Protein AF-A0A1F5ZGF2-F1 (afdb_monomer_lite)

Organism: NCBI:txid1798370

Sequence (125 aa):
MKTFDVSKNVMEKVVDFERKRTIGWQRRFIAIIVIAILSMVVLGVVIINILLDRQSFALLTLFGQDPEIIAAYWQDTLWVFWEEMPHRIVWLSAAVCMGIIGIFILTRRKRKILRKKLHKLEKYP

Structure (mmCIF, N/CA/C/O backbone):
data_AF-A0A1F5ZGF2-F1
#
_entry.id   AF-A0A1F5ZGF2-F1
#
loop_
_atom_site.group_PDB
_atom_site.id
_atom_site.type_symbol
_atom_site.label_atom_id
_atom_site.label_alt_id
_atom_site.label_comp_id
_atom_site.label_asym_id
_atom_site.label_entity_id
_atom_site.label_seq_id
_atom_site.pdbx_PDB_ins_code
_atom_site.Cartn_x
_atom_site.Cartn_y
_atom_site.Cartn_z
_atom_site.occupancy
_atom_site.B_iso_or_equiv
_atom_site.auth_seq_id
_atom_site.auth_comp_id
_atom_site.auth_asym_id
_atom_site.auth_atom_id
_atom_site.pdbx_PDB_model_num
ATOM 1 N N . MET A 1 1 ? -18.216 5.881 53.187 1.00 45.31 1 MET A N 1
ATOM 2 C CA . MET A 1 1 ? -17.472 6.014 51.913 1.00 45.31 1 MET A CA 1
ATOM 3 C C . MET A 1 1 ? -17.071 4.625 51.412 1.00 45.31 1 MET A C 1
ATOM 5 O O . MET A 1 1 ? -16.140 4.053 51.951 1.00 45.31 1 MET A O 1
ATOM 9 N N . LYS A 1 2 ? -17.826 4.041 50.468 1.00 50.19 2 LYS A N 1
ATOM 10 C CA . LYS A 1 2 ? -17.542 2.742 49.797 1.00 50.19 2 LYS A CA 1
ATOM 11 C C . LYS A 1 2 ? -17.980 2.729 48.315 1.00 50.19 2 LYS A C 1
ATOM 13 O O . LYS A 1 2 ? -17.894 1.715 47.638 1.00 50.19 2 LYS A O 1
ATOM 18 N N . THR A 1 3 ? -18.468 3.857 47.801 1.00 52.25 3 THR A N 1
ATOM 19 C CA . THR A 1 3 ? -19.039 3.994 46.451 1.00 52.25 3 THR A CA 1
ATOM 20 C C . THR A 1 3 ? -17.977 4.084 45.351 1.00 52.25 3 THR A C 1
ATOM 22 O O . THR A 1 3 ? -18.249 3.696 44.218 1.00 52.25 3 THR A O 1
ATOM 25 N N . PHE A 1 4 ? -16.757 4.517 45.687 1.00 56.09 4 PHE A N 1
ATOM 26 C CA . PHE A 1 4 ? -15.647 4.640 44.736 1.00 56.09 4 PHE A CA 1
ATOM 27 C C . PHE A 1 4 ? -15.203 3.293 44.140 1.00 56.09 4 PHE A C 1
ATOM 29 O O . PHE A 1 4 ? -14.941 3.222 42.941 1.00 56.09 4 PHE A O 1
ATOM 36 N N . ASP A 1 5 ? -15.201 2.208 44.922 1.00 61.25 5 ASP A N 1
ATOM 37 C CA . ASP A 1 5 ? -14.777 0.887 44.427 1.00 61.25 5 ASP A CA 1
ATOM 38 C C . ASP A 1 5 ? -15.791 0.247 43.476 1.00 61.25 5 ASP A C 1
ATOM 40 O O . ASP A 1 5 ? -15.418 -0.401 42.496 1.00 61.25 5 ASP A O 1
ATOM 44 N N . VAL A 1 6 ? -17.089 0.456 43.721 1.00 64.69 6 VAL A N 1
ATOM 45 C CA . VAL A 1 6 ? -18.143 -0.055 42.833 1.00 64.69 6 VAL A CA 1
ATOM 46 C C . VAL A 1 6 ? -18.116 0.695 41.502 1.00 64.69 6 VAL A C 1
ATOM 48 O O . VAL A 1 6 ? -18.189 0.066 40.448 1.00 64.69 6 VAL A O 1
ATOM 51 N N . SER A 1 7 ? -17.929 2.019 41.540 1.00 72.06 7 SER A N 1
ATOM 52 C CA . SER A 1 7 ? -17.806 2.840 40.330 1.00 72.06 7 SER A CA 1
ATOM 53 C C . SER A 1 7 ? -16.594 2.424 39.488 1.00 72.06 7 SER A C 1
ATOM 55 O O . SER A 1 7 ? -16.717 2.216 38.281 1.00 72.06 7 SER A O 1
ATOM 57 N N . LYS A 1 8 ? -15.4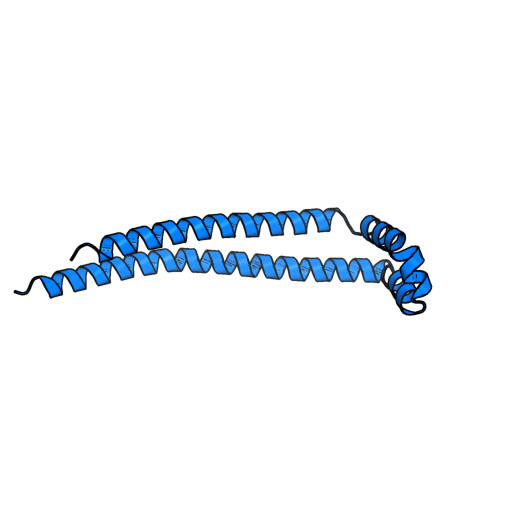43 2.169 40.128 1.00 74.12 8 LYS A N 1
ATOM 58 C CA . LYS A 1 8 ? -14.226 1.701 39.448 1.00 74.12 8 LYS A CA 1
ATOM 59 C C . LYS A 1 8 ? -14.404 0.329 38.789 1.00 74.12 8 LYS A C 1
ATOM 61 O O . LYS A 1 8 ? -14.059 0.171 37.621 1.00 74.12 8 LYS A O 1
ATOM 66 N N . ASN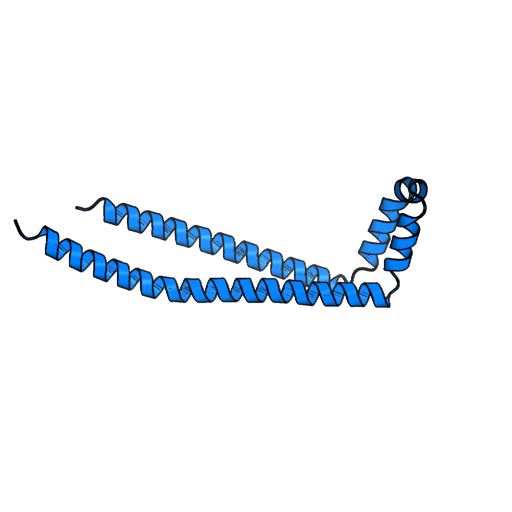 A 1 9 ? -15.009 -0.633 39.488 1.00 77.69 9 ASN A N 1
ATOM 67 C CA . ASN A 1 9 ? -15.270 -1.970 38.938 1.00 77.69 9 ASN 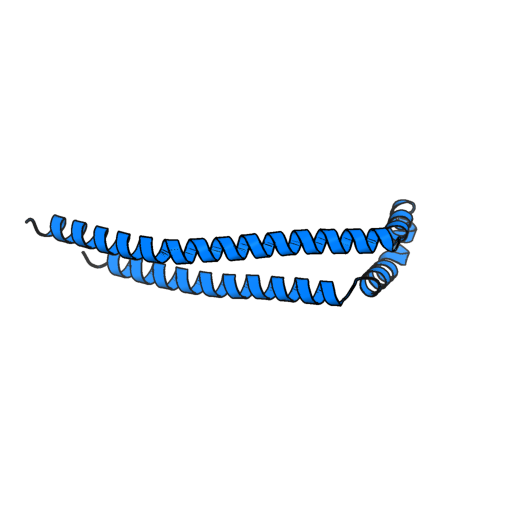A CA 1
ATOM 68 C C . ASN A 1 9 ? -16.268 -1.957 37.768 1.00 77.69 9 ASN A C 1
ATOM 70 O O . ASN A 1 9 ? -16.128 -2.724 36.812 1.00 77.69 9 ASN A O 1
ATOM 74 N N . VAL A 1 10 ? -17.287 -1.094 37.824 1.00 77.62 10 VAL A N 1
ATOM 75 C CA . VAL A 1 10 ? -18.232 -0.919 36.710 1.00 77.62 10 VAL A CA 1
ATOM 76 C C . VAL A 1 10 ? -17.537 -0.240 35.527 1.00 77.62 10 VAL A C 1
ATOM 78 O O . VAL A 1 10 ? -17.693 -0.694 34.392 1.00 77.62 10 VAL A O 1
ATOM 81 N N . MET A 1 11 ? -16.715 0.782 35.785 1.00 77.06 11 MET A N 1
ATOM 82 C CA . MET A 1 11 ? -15.929 1.475 34.762 1.00 77.06 11 MET A CA 1
ATOM 83 C C . MET A 1 11 ? -14.963 0.519 34.048 1.00 77.06 11 MET A C 1
ATOM 85 O O . MET A 1 11 ? -14.942 0.491 32.819 1.00 77.06 11 MET A O 1
ATOM 89 N N . GLU A 1 12 ? -14.222 -0.319 34.780 1.00 80.00 12 GLU A N 1
ATOM 90 C CA . GLU A 1 12 ? -13.311 -1.313 34.189 1.00 80.00 12 GLU A CA 1
ATOM 91 C C . GLU A 1 12 ? -14.052 -2.319 33.303 1.00 80.00 12 GLU A C 1
ATOM 93 O O . GLU A 1 12 ? -13.612 -2.587 32.185 1.00 80.00 12 GLU A O 1
ATOM 98 N N . LYS A 1 13 ? -15.228 -2.805 33.723 1.00 80.50 13 LYS A N 1
ATOM 99 C CA . LYS A 1 13 ? -16.045 -3.705 32.889 1.00 80.50 13 LYS A CA 1
ATOM 100 C C . LYS A 1 13 ? -16.543 -3.040 31.607 1.00 80.50 13 LYS A C 1
ATOM 102 O O . LYS A 1 13 ? -16.545 -3.679 30.553 1.00 80.50 13 LYS A O 1
ATOM 107 N N . VAL A 1 14 ? -16.959 -1.774 31.673 1.00 79.00 14 VAL A N 1
ATOM 108 C CA . VAL A 1 14 ? -17.388 -1.011 30.488 1.00 79.00 14 VAL A CA 1
ATOM 109 C C . VAL A 1 14 ? -16.205 -0.763 29.550 1.00 79.00 14 VAL A C 1
ATOM 111 O O . VAL A 1 14 ? -16.338 -0.942 28.337 1.00 79.00 14 VAL A O 1
ATOM 114 N N . VAL A 1 15 ? -15.035 -0.424 30.100 1.00 78.75 15 VAL A N 1
ATOM 115 C CA . VAL A 1 15 ? -13.796 -0.243 29.332 1.00 78.75 15 VAL A CA 1
ATOM 116 C C . VAL A 1 15 ? -13.373 -1.547 28.658 1.00 78.75 15 VAL A C 1
ATOM 118 O O . VAL A 1 15 ? -13.064 -1.532 27.467 1.00 78.75 15 VAL A O 1
ATOM 121 N N . ASP A 1 16 ? -13.417 -2.684 29.352 1.00 78.88 16 ASP A N 1
ATOM 122 C CA . ASP A 1 16 ? -13.067 -3.985 28.774 1.00 78.88 16 ASP A CA 1
ATOM 123 C C . ASP A 1 16 ? -14.058 -4.445 27.700 1.00 78.88 16 ASP A C 1
ATOM 125 O O . ASP A 1 16 ? -13.655 -5.028 26.684 1.00 78.88 16 ASP A O 1
ATOM 129 N N . PHE A 1 17 ? -15.346 -4.144 27.871 1.00 79.88 17 PHE A N 1
ATOM 130 C CA . PHE A 1 17 ? -16.364 -4.401 26.855 1.00 79.88 17 PHE A CA 1
ATOM 131 C C . PHE A 1 17 ? -16.123 -3.566 25.585 1.00 79.88 17 PHE A C 1
ATOM 133 O O . PHE A 1 17 ? -16.082 -4.110 24.474 1.00 79.88 17 PHE A O 1
ATOM 140 N N . GLU A 1 18 ? -15.876 -2.261 25.737 1.00 75.69 18 GLU A N 1
ATOM 141 C CA . GLU A 1 18 ? -15.492 -1.362 24.639 1.00 75.69 18 GLU A CA 1
ATOM 142 C C . GLU A 1 18 ? -14.178 -1.816 23.978 1.00 75.69 18 GLU A C 1
ATOM 144 O O . GLU A 1 18 ? -14.065 -1.838 22.746 1.00 75.69 18 GLU A O 1
ATOM 149 N N . ARG A 1 19 ? -13.192 -2.265 24.766 1.00 76.69 19 ARG A N 1
ATOM 150 C CA . ARG A 1 19 ? -11.895 -2.749 24.270 1.00 76.69 19 ARG A CA 1
ATOM 151 C C . ARG A 1 19 ? -12.044 -4.018 23.437 1.00 76.69 19 ARG A C 1
ATOM 153 O O . ARG A 1 19 ? -11.534 -4.059 22.316 1.00 76.69 19 ARG A O 1
ATOM 160 N N . LYS A 1 20 ? -12.786 -5.022 23.920 1.00 77.0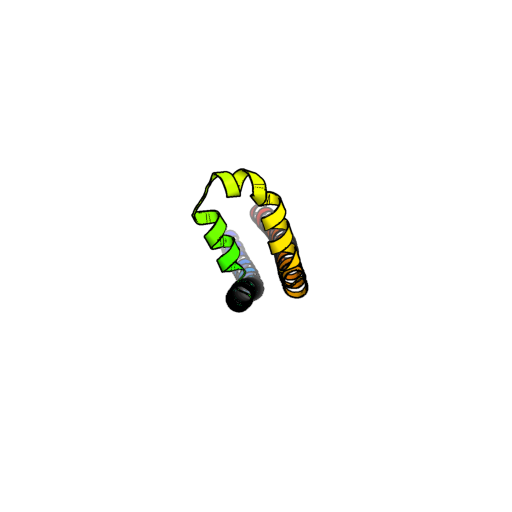6 20 LYS A N 1
ATOM 161 C CA . LYS A 1 20 ? -13.066 -6.265 23.171 1.00 77.06 20 LYS A CA 1
ATOM 162 C C . LYS A 1 20 ? -13.803 -5.983 21.863 1.00 77.06 20 LYS A C 1
ATOM 164 O O . LYS A 1 20 ? -13.436 -6.533 20.822 1.00 77.06 20 LYS A O 1
ATOM 169 N N . ARG A 1 21 ? -14.773 -5.064 21.882 1.00 77.06 21 ARG A N 1
ATOM 170 C CA . ARG A 1 21 ? -15.494 -4.626 20.677 1.00 77.06 21 ARG A CA 1
ATOM 171 C C . ARG A 1 21 ? -14.573 -3.923 19.674 1.00 77.06 21 ARG A C 1
ATOM 173 O O . ARG A 1 21 ? -14.679 -4.151 18.468 1.00 77.06 21 ARG A O 1
ATOM 180 N N . THR A 1 22 ? -13.644 -3.102 20.161 1.00 76.12 22 THR A N 1
ATOM 181 C CA . THR A 1 22 ? -12.720 -2.330 19.315 1.00 76.12 22 THR A CA 1
ATOM 182 C C . THR A 1 22 ? -11.596 -3.196 18.737 1.00 76.12 22 THR A C 1
ATOM 184 O O . THR A 1 22 ? -11.218 -3.003 17.582 1.00 76.12 22 THR A O 1
ATOM 187 N N . ILE A 1 23 ? -11.118 -4.205 19.477 1.00 77.00 23 ILE A N 1
ATOM 188 C CA . ILE A 1 23 ? -10.073 -5.146 19.031 1.00 77.00 23 ILE A CA 1
ATOM 189 C C . ILE A 1 23 ? -10.490 -5.896 17.764 1.00 77.00 23 ILE A C 1
ATOM 191 O O . ILE A 1 23 ? -9.684 -6.023 16.841 1.00 77.00 23 ILE A O 1
ATOM 195 N N . GLY A 1 24 ? -11.740 -6.364 17.682 1.00 77.94 24 GLY A N 1
ATOM 196 C CA . GLY A 1 24 ? -12.233 -7.066 16.492 1.00 77.94 24 GLY A CA 1
ATOM 197 C C . GLY A 1 24 ? -12.179 -6.191 15.236 1.00 77.94 24 GLY A C 1
ATOM 198 O O . GLY A 1 24 ? -11.721 -6.628 14.180 1.00 77.94 24 GLY A O 1
ATOM 199 N N . TRP A 1 25 ? -12.571 -4.921 15.363 1.00 78.81 25 TRP A N 1
ATOM 200 C CA . TRP A 1 25 ? -12.473 -3.950 14.272 1.00 78.81 25 TRP A CA 1
ATOM 201 C C . TRP A 1 25 ? -11.014 -3.618 13.924 1.00 78.81 25 TRP A C 1
ATOM 203 O O . TRP A 1 25 ? -10.653 -3.547 12.751 1.00 78.81 25 TRP A O 1
ATOM 213 N N . GLN A 1 26 ? -10.156 -3.482 14.936 1.00 77.12 26 GLN A N 1
ATOM 214 C CA . GLN A 1 26 ? -8.742 -3.163 14.763 1.00 77.12 26 GLN A CA 1
ATOM 215 C C . GLN A 1 26 ? -7.966 -4.303 14.083 1.00 77.12 26 GLN A C 1
ATOM 217 O O . GLN A 1 26 ? -7.138 -4.032 13.217 1.00 77.12 26 GLN A O 1
ATOM 222 N N . ARG A 1 27 ? -8.285 -5.570 14.389 1.00 80.75 27 ARG A N 1
ATOM 223 C CA . ARG A 1 27 ? -7.737 -6.744 13.685 1.00 80.75 27 ARG A CA 1
ATOM 224 C C . ARG A 1 27 ? -8.122 -6.757 12.206 1.00 80.75 27 ARG A C 1
ATOM 226 O O . ARG A 1 27 ? -7.249 -6.936 11.366 1.00 80.75 27 ARG A O 1
ATOM 233 N N . ARG A 1 28 ? -9.398 -6.507 11.878 1.00 79.88 28 ARG A N 1
ATOM 234 C CA . ARG A 1 28 ? -9.856 -6.411 10.476 1.00 79.88 28 ARG A CA 1
ATOM 235 C C . ARG A 1 28 ? -9.153 -5.280 9.728 1.00 79.88 28 ARG A C 1
ATOM 237 O O . ARG A 1 28 ? -8.745 -5.464 8.590 1.00 79.88 28 ARG A O 1
ATOM 244 N N . PHE A 1 29 ? -8.966 -4.133 10.379 1.00 78.38 29 PHE A N 1
ATOM 245 C CA . PHE A 1 29 ? -8.243 -3.001 9.802 1.00 78.38 29 PHE A CA 1
ATOM 246 C C . PHE A 1 29 ? -6.776 -3.338 9.498 1.00 78.38 29 PHE A C 1
ATOM 248 O O . PHE A 1 29 ? -6.299 -3.043 8.407 1.00 78.38 29 PHE A O 1
ATOM 255 N N . ILE A 1 30 ? -6.079 -3.995 10.431 1.00 82.06 30 ILE A N 1
ATOM 256 C CA . ILE A 1 30 ? -4.697 -4.449 10.214 1.00 82.06 30 ILE A CA 1
ATOM 257 C C . ILE A 1 30 ? -4.641 -5.470 9.073 1.00 82.06 30 ILE A C 1
ATOM 259 O O . ILE A 1 30 ? -3.793 -5.339 8.200 1.00 82.06 30 ILE A O 1
ATOM 263 N N . ALA A 1 31 ? -5.569 -6.431 9.027 1.00 85.25 31 ALA A N 1
ATOM 264 C CA . ALA A 1 31 ? -5.624 -7.421 7.952 1.00 85.25 31 ALA A CA 1
ATOM 265 C C . ALA A 1 31 ? -5.796 -6.771 6.567 1.00 85.25 31 ALA A C 1
ATOM 267 O O . ALA A 1 31 ? -5.078 -7.126 5.640 1.00 85.25 31 ALA A O 1
ATOM 268 N N . ILE A 1 32 ? -6.680 -5.773 6.436 1.00 84.69 32 ILE A N 1
ATOM 269 C CA . ILE A 1 32 ? -6.866 -5.025 5.180 1.00 84.69 32 ILE A CA 1
ATOM 270 C C . ILE A 1 32 ? -5.575 -4.311 4.765 1.00 84.69 32 ILE A C 1
ATOM 272 O O . ILE A 1 32 ? -5.215 -4.345 3.592 1.00 84.69 32 ILE A O 1
ATOM 276 N N . ILE A 1 33 ? -4.857 -3.697 5.711 1.00 82.75 33 ILE A N 1
ATOM 277 C CA . ILE A 1 33 ? -3.574 -3.039 5.421 1.00 82.75 33 ILE A CA 1
ATOM 278 C C . ILE A 1 33 ? -2.533 -4.053 4.948 1.00 82.75 33 ILE A C 1
ATOM 280 O O . ILE A 1 33 ? -1.846 -3.799 3.965 1.00 82.75 33 ILE A O 1
ATOM 284 N N . VAL A 1 34 ? -2.426 -5.200 5.619 1.00 86.50 34 VAL A N 1
ATOM 285 C CA . VAL A 1 34 ? -1.472 -6.252 5.241 1.00 86.50 34 VAL A CA 1
ATOM 286 C C . VAL A 1 34 ? -1.775 -6.779 3.839 1.00 86.50 34 VAL A C 1
ATOM 288 O O . VAL A 1 34 ? -0.863 -6.883 3.024 1.00 86.50 34 VAL A O 1
ATOM 291 N N . ILE A 1 35 ? -3.049 -7.038 3.527 1.00 87.69 35 ILE A N 1
ATOM 292 C CA . ILE A 1 35 ? -3.483 -7.460 2.187 1.00 87.69 35 ILE A CA 1
ATOM 293 C C . ILE A 1 35 ? -3.149 -6.385 1.149 1.00 87.69 35 ILE A C 1
ATOM 295 O O . ILE A 1 35 ? -2.627 -6.706 0.086 1.00 87.69 35 ILE A O 1
ATOM 299 N N . ALA A 1 36 ? -3.402 -5.113 1.458 1.00 82.75 36 ALA A N 1
ATOM 300 C CA . ALA A 1 36 ? -3.094 -4.009 0.557 1.00 82.75 36 ALA A CA 1
ATOM 301 C C . ALA A 1 36 ? -1.584 -3.905 0.269 1.00 82.75 36 ALA A C 1
ATOM 303 O O . ALA A 1 36 ? -1.188 -3.796 -0.891 1.00 82.75 36 ALA A O 1
ATOM 304 N N . ILE A 1 37 ? -0.735 -4.021 1.294 1.00 85.31 37 ILE A N 1
ATOM 305 C CA . ILE A 1 37 ? 0.726 -4.030 1.127 1.00 85.31 37 ILE A CA 1
ATOM 306 C C . ILE A 1 37 ? 1.161 -5.233 0.285 1.00 85.31 37 ILE A C 1
ATOM 308 O O . ILE A 1 37 ? 1.885 -5.058 -0.689 1.00 85.31 37 ILE A O 1
ATOM 312 N N . LEU A 1 38 ? 0.681 -6.440 0.604 1.00 88.06 38 LEU A N 1
ATOM 313 C CA . LEU A 1 38 ? 0.987 -7.647 -0.173 1.00 88.06 38 LEU A CA 1
ATOM 314 C C . LEU A 1 38 ? 0.577 -7.495 -1.640 1.00 88.06 38 LEU A C 1
ATOM 316 O O . LEU A 1 38 ? 1.352 -7.834 -2.529 1.00 88.06 38 LEU A O 1
ATOM 320 N N . SER A 1 39 ? -0.604 -6.929 -1.901 1.00 83.88 39 SER A N 1
ATOM 321 C CA . SER A 1 39 ? -1.069 -6.678 -3.266 1.00 83.88 39 SER A CA 1
ATOM 322 C C . SER A 1 39 ? -0.160 -5.704 -4.020 1.00 83.88 39 SER A C 1
ATOM 324 O O . SER A 1 39 ? 0.137 -5.941 -5.187 1.00 83.88 39 SER A O 1
ATOM 326 N N . MET A 1 40 ? 0.365 -4.667 -3.355 1.00 82.69 40 MET A N 1
ATOM 327 C CA . MET A 1 40 ? 1.350 -3.770 -3.965 1.00 82.69 40 MET A CA 1
ATOM 328 C C . MET A 1 40 ? 2.669 -4.470 -4.272 1.00 82.69 40 MET A C 1
ATOM 330 O O . MET A 1 40 ? 3.229 -4.236 -5.338 1.00 82.69 40 MET A O 1
ATOM 334 N N . VAL A 1 41 ? 3.157 -5.334 -3.377 1.00 87.62 41 VAL A N 1
ATOM 335 C CA . VAL A 1 41 ? 4.389 -6.099 -3.624 1.00 87.62 41 VAL A CA 1
ATOM 336 C C . VAL A 1 41 ? 4.214 -7.001 -4.844 1.00 87.62 41 VAL A C 1
ATOM 338 O O . VAL A 1 41 ? 5.054 -6.981 -5.738 1.00 87.62 41 VAL A O 1
ATOM 341 N N . VAL A 1 42 ? 3.099 -7.735 -4.927 1.00 88.00 42 VAL A N 1
ATOM 342 C CA . VAL A 1 42 ? 2.801 -8.606 -6.076 1.00 88.00 42 VAL A CA 1
ATOM 343 C C . VAL A 1 42 ? 2.708 -7.800 -7.372 1.00 88.00 42 VAL A C 1
ATOM 345 O O . VAL A 1 42 ? 3.317 -8.181 -8.367 1.00 88.00 42 VAL A O 1
ATOM 348 N N . LEU A 1 43 ? 2.001 -6.665 -7.365 1.00 82.88 43 LEU A N 1
ATOM 349 C CA . LEU A 1 43 ? 1.929 -5.783 -8.533 1.00 82.88 43 LEU A CA 1
ATOM 350 C C . LEU A 1 43 ? 3.311 -5.250 -8.928 1.00 82.88 43 LEU A C 1
ATOM 352 O O . LEU A 1 43 ? 3.625 -5.224 -10.112 1.00 82.88 43 LEU A O 1
ATOM 356 N N . GLY A 1 44 ? 4.149 -4.880 -7.958 1.00 82.62 44 GLY A N 1
ATOM 357 C CA . GLY A 1 44 ? 5.525 -4.451 -8.205 1.00 82.62 44 GLY A CA 1
ATOM 358 C C . GLY A 1 44 ? 6.353 -5.531 -8.898 1.00 82.62 44 GLY A C 1
ATOM 359 O O . GLY A 1 44 ? 7.001 -5.250 -9.902 1.00 82.62 44 GLY A O 1
ATOM 360 N N . VAL A 1 45 ? 6.267 -6.780 -8.429 1.00 86.69 45 VAL A N 1
ATOM 361 C CA . VAL A 1 45 ? 6.940 -7.925 -9.067 1.00 86.69 45 VAL A CA 1
ATOM 362 C C . VAL A 1 45 ? 6.440 -8.140 -10.496 1.00 86.69 45 VAL A C 1
ATOM 364 O O . VAL A 1 45 ? 7.245 -8.337 -11.401 1.00 86.69 45 VAL A O 1
ATOM 367 N N . VAL A 1 46 ? 5.127 -8.051 -10.728 1.00 84.56 46 VAL A N 1
ATOM 368 C CA . VAL A 1 46 ? 4.547 -8.184 -12.075 1.00 84.56 46 VAL A CA 1
ATOM 369 C C . VAL A 1 46 ? 5.050 -7.080 -13.007 1.00 84.56 46 VAL A C 1
ATOM 371 O O . VAL A 1 46 ? 5.418 -7.372 -14.139 1.00 84.56 46 VAL A O 1
ATOM 374 N N . ILE A 1 47 ? 5.116 -5.830 -12.541 1.00 80.44 47 ILE A N 1
ATOM 375 C CA . ILE A 1 47 ? 5.653 -4.710 -13.331 1.00 80.44 47 ILE A CA 1
ATOM 376 C C . ILE A 1 47 ? 7.128 -4.941 -13.665 1.00 80.44 47 ILE A C 1
ATOM 378 O O . ILE A 1 47 ? 7.517 -4.753 -14.813 1.00 80.44 47 ILE A O 1
ATOM 382 N N . ILE A 1 48 ? 7.936 -5.373 -12.692 1.00 79.44 48 ILE A N 1
ATOM 383 C CA . ILE A 1 48 ? 9.360 -5.665 -12.908 1.00 79.44 48 ILE A CA 1
ATOM 384 C C . ILE A 1 48 ? 9.528 -6.767 -13.954 1.00 79.44 48 ILE A C 1
ATOM 386 O O . ILE A 1 48 ? 10.320 -6.596 -14.873 1.00 79.44 48 ILE A O 1
ATOM 390 N N . ASN A 1 49 ? 8.754 -7.851 -13.864 1.00 82.50 49 ASN A N 1
ATOM 391 C CA . ASN A 1 49 ? 8.806 -8.928 -14.852 1.00 82.50 49 ASN A CA 1
ATOM 392 C C . ASN A 1 49 ? 8.407 -8.436 -16.250 1.00 82.50 49 ASN A C 1
ATOM 394 O O . ASN A 1 49 ? 9.099 -8.737 -17.213 1.00 82.50 49 ASN A O 1
ATOM 398 N N . ILE A 1 50 ? 7.359 -7.613 -16.364 1.00 77.44 50 ILE A N 1
ATOM 399 C CA . ILE A 1 50 ? 6.952 -7.021 -17.651 1.00 77.44 50 ILE A CA 1
ATOM 400 C C . ILE A 1 50 ? 8.057 -6.120 -18.224 1.00 77.44 50 ILE A C 1
ATOM 402 O O . ILE A 1 50 ? 8.307 -6.148 -19.426 1.00 77.44 50 ILE A O 1
ATOM 406 N N . LEU A 1 51 ? 8.719 -5.324 -17.382 1.00 72.38 51 LEU A N 1
ATOM 407 C CA . LEU A 1 51 ? 9.817 -4.443 -17.795 1.00 72.38 51 LEU A CA 1
ATOM 408 C C . LEU A 1 51 ? 11.083 -5.222 -18.187 1.00 72.38 51 LEU A C 1
ATOM 410 O O . LEU A 1 51 ? 11.804 -4.800 -19.091 1.00 72.38 51 LEU A O 1
ATOM 414 N N . LEU A 1 52 ? 11.354 -6.352 -17.524 1.00 76.44 52 LEU A N 1
ATOM 415 C CA . LEU A 1 52 ? 12.436 -7.270 -17.891 1.00 76.44 52 LEU A CA 1
ATOM 416 C C . LEU A 1 52 ? 12.154 -7.939 -19.240 1.00 76.44 52 LEU A C 1
ATOM 418 O O . LEU A 1 52 ? 13.025 -7.930 -20.108 1.00 76.44 52 LEU A O 1
ATOM 422 N N . ASP A 1 53 ? 10.932 -8.434 -19.447 1.00 77.69 53 ASP A N 1
ATOM 423 C CA . ASP A 1 53 ? 10.518 -9.077 -20.701 1.00 77.69 53 ASP A CA 1
ATOM 424 C C . ASP A 1 53 ? 10.547 -8.110 -21.894 1.00 77.69 53 ASP A C 1
ATOM 426 O O . ASP A 1 53 ? 10.836 -8.516 -23.018 1.00 77.69 53 ASP A O 1
ATOM 430 N N . ARG A 1 54 ? 10.278 -6.818 -21.665 1.00 71.88 54 ARG A N 1
ATOM 431 C CA . ARG A 1 54 ? 10.290 -5.782 -22.712 1.00 71.88 54 ARG A CA 1
ATOM 432 C C . ARG A 1 54 ? 11.667 -5.190 -23.015 1.00 71.88 54 ARG A C 1
ATOM 434 O O . ARG A 1 54 ? 11.752 -4.300 -23.851 1.00 71.88 54 ARG A O 1
ATOM 441 N N . GLN A 1 55 ? 12.738 -5.649 -22.359 1.00 67.56 55 GLN A N 1
ATOM 442 C CA . GLN A 1 55 ? 14.073 -5.030 -22.433 1.00 67.56 55 GLN A CA 1
ATOM 443 C C . GLN A 1 55 ? 14.083 -3.520 -22.115 1.00 67.56 55 GLN A C 1
ATOM 445 O O . GLN A 1 55 ? 15.068 -2.841 -22.391 1.00 67.56 55 GLN A O 1
ATOM 450 N N . SER A 1 56 ? 13.053 -2.971 -21.462 1.00 63.66 56 SER A N 1
ATOM 451 C CA . SER A 1 56 ? 12.991 -1.545 -21.102 1.00 63.66 56 SER A CA 1
ATOM 452 C C . SER A 1 56 ? 14.122 -1.152 -20.133 1.00 63.66 56 SER A C 1
ATOM 454 O O . SER A 1 56 ? 14.544 0.002 -20.073 1.00 63.66 56 SER A O 1
ATOM 456 N N . PHE A 1 57 ? 14.689 -2.124 -19.407 1.00 63.75 57 PHE A N 1
ATOM 457 C CA . PHE A 1 57 ? 15.908 -1.932 -18.616 1.00 63.75 57 PHE A CA 1
ATOM 458 C C . PHE A 1 57 ? 17.183 -1.763 -19.459 1.00 63.75 57 PHE A C 1
ATOM 460 O O . PHE A 1 57 ? 18.131 -1.153 -18.973 1.00 63.75 57 PHE A O 1
ATOM 467 N N . ALA A 1 58 ? 17.216 -2.240 -20.708 1.00 61.03 58 ALA A N 1
ATOM 468 C CA . ALA A 1 58 ? 18.345 -2.037 -21.619 1.00 61.03 58 ALA A CA 1
ATOM 469 C C . ALA A 1 58 ? 18.483 -0.556 -22.023 1.00 61.03 58 ALA A C 1
ATOM 471 O O . ALA A 1 58 ? 19.592 -0.019 -22.080 1.00 61.03 58 ALA A O 1
ATOM 472 N N . LEU A 1 59 ? 17.350 0.133 -22.203 1.00 62.66 59 LEU A N 1
ATOM 473 C CA . LEU A 1 59 ? 17.314 1.590 -22.344 1.00 62.66 59 LEU A CA 1
ATOM 474 C C . LEU A 1 59 ? 17.882 2.263 -21.089 1.00 62.66 59 LEU A C 1
ATOM 476 O O . LEU A 1 59 ? 18.784 3.080 -21.202 1.00 62.66 59 L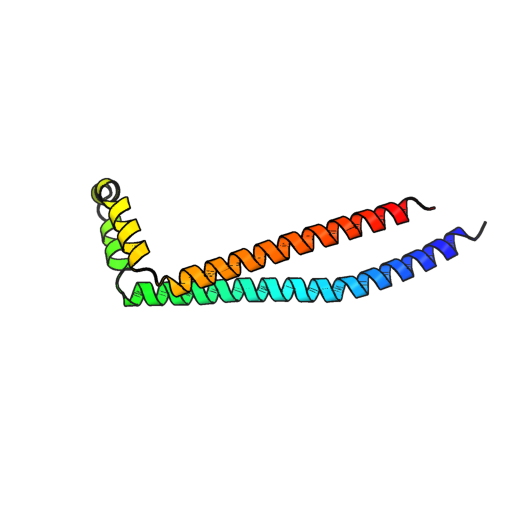EU A O 1
ATOM 480 N N . LEU A 1 60 ? 17.466 1.855 -19.887 1.00 63.28 60 LEU A N 1
ATOM 481 C CA . LEU A 1 60 ? 18.020 2.384 -18.628 1.00 63.28 60 LEU A CA 1
ATOM 482 C C . LEU A 1 60 ? 19.528 2.113 -18.453 1.00 63.28 60 LEU A C 1
ATOM 484 O O . LEU A 1 60 ? 20.224 2.935 -17.861 1.00 63.28 60 LEU A O 1
ATOM 488 N N . THR A 1 61 ? 20.066 1.005 -18.975 1.00 65.38 61 THR A N 1
ATOM 489 C CA . THR A 1 61 ? 21.517 0.744 -18.940 1.00 65.38 61 THR A CA 1
ATOM 490 C C . THR A 1 61 ? 22.320 1.646 -19.879 1.00 65.38 61 THR A C 1
ATOM 492 O O . THR A 1 61 ? 23.449 1.989 -19.535 1.00 65.38 61 THR A O 1
ATOM 495 N N . LEU A 1 62 ? 21.738 2.099 -20.998 1.00 62.38 62 LEU A N 1
ATOM 496 C CA . LEU A 1 62 ? 22.326 3.141 -21.857 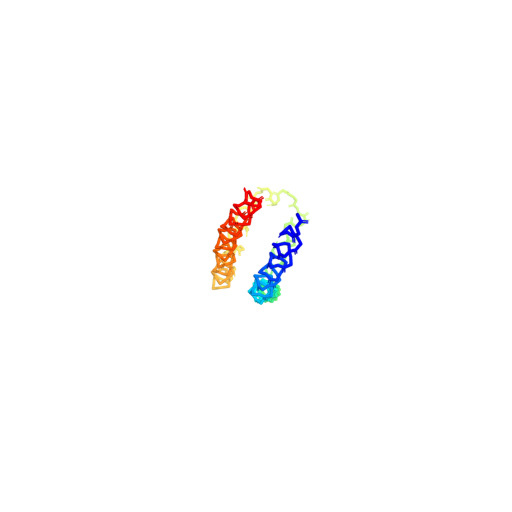1.00 62.38 62 LEU A CA 1
ATOM 497 C C . LEU A 1 62 ? 22.459 4.478 -21.106 1.00 62.38 62 LEU A C 1
ATOM 499 O O . LEU A 1 62 ? 23.465 5.166 -21.255 1.00 62.38 62 LEU A O 1
ATOM 503 N N . PHE A 1 63 ? 21.512 4.797 -20.215 1.00 61.50 63 PHE A N 1
ATOM 504 C CA . PHE A 1 63 ? 21.601 5.967 -19.329 1.00 61.50 63 PHE A CA 1
ATOM 505 C C . PHE A 1 63 ? 22.713 5.845 -18.279 1.00 61.50 63 PHE A C 1
ATOM 507 O O . PHE A 1 63 ? 23.218 6.857 -17.817 1.00 61.50 63 PHE A O 1
ATOM 514 N N . GLY A 1 64 ? 23.133 4.637 -17.896 1.00 63.31 64 GLY A N 1
ATOM 515 C CA . GLY A 1 64 ? 24.200 4.447 -16.906 1.00 63.31 64 GLY A CA 1
ATOM 516 C C . GLY A 1 64 ? 25.620 4.671 -17.438 1.00 63.31 64 GLY A C 1
ATOM 517 O O . GLY A 1 64 ? 26.540 4.806 -16.633 1.00 63.31 64 GLY A O 1
ATOM 518 N N . GLN A 1 65 ? 25.812 4.680 -18.761 1.00 68.12 65 GLN A N 1
ATOM 519 C CA . GLN A 1 65 ? 27.141 4.724 -19.381 1.00 68.12 65 GLN A CA 1
ATOM 520 C C . GLN A 1 65 ? 27.623 6.141 -19.704 1.00 68.12 65 GLN A C 1
ATOM 522 O O . GLN A 1 65 ? 28.819 6.385 -19.580 1.00 68.12 65 GLN A O 1
ATOM 527 N N . ASP A 1 66 ? 26.721 7.074 -20.033 1.00 67.06 66 ASP A N 1
ATOM 528 C CA . ASP A 1 66 ? 27.087 8.455 -20.366 1.00 67.06 66 ASP A CA 1
ATOM 529 C C . ASP A 1 66 ? 26.181 9.487 -19.667 1.00 67.06 66 ASP A C 1
ATOM 531 O O . ASP A 1 66 ? 25.019 9.661 -20.050 1.00 67.06 66 ASP A O 1
ATOM 535 N N . PRO A 1 67 ? 26.688 10.233 -18.666 1.00 68.75 67 PRO A N 1
ATOM 536 C CA . PRO A 1 67 ? 25.901 11.224 -17.930 1.00 68.75 67 PRO A CA 1
ATOM 537 C C . PRO A 1 67 ? 25.452 12.419 -18.791 1.00 68.75 67 PRO A C 1
ATOM 539 O O . PRO A 1 67 ? 24.440 13.048 -18.477 1.00 68.75 67 PRO A O 1
ATOM 542 N N . GLU A 1 68 ? 26.149 12.715 -19.894 1.00 70.56 68 GLU A N 1
ATOM 543 C CA . GLU A 1 68 ? 25.731 13.740 -20.866 1.00 70.56 68 GLU A CA 1
ATOM 544 C C . GLU A 1 68 ? 24.458 13.333 -21.624 1.00 70.56 68 GLU A C 1
ATOM 546 O O . GLU A 1 68 ? 23.578 14.167 -21.853 1.00 70.56 68 GLU A O 1
ATOM 551 N N . ILE A 1 69 ? 24.301 12.040 -21.929 1.00 66.12 69 ILE A N 1
ATOM 552 C CA . ILE A 1 69 ? 23.088 11.496 -22.553 1.00 66.12 69 ILE A CA 1
ATOM 553 C C . ILE A 1 69 ? 21.918 11.554 -21.565 1.00 66.12 69 ILE A C 1
ATOM 555 O O . ILE A 1 69 ? 20.799 11.881 -21.962 1.00 66.12 69 ILE A O 1
ATOM 559 N N . ILE A 1 70 ? 22.168 11.339 -20.265 1.00 68.00 70 ILE A N 1
ATOM 560 C CA . ILE A 1 70 ? 21.144 11.524 -19.226 1.00 68.00 70 ILE A CA 1
ATOM 561 C C . ILE A 1 70 ? 20.623 12.959 -19.245 1.00 68.00 70 ILE A C 1
ATOM 563 O O . ILE A 1 70 ? 19.417 13.167 -19.342 1.00 68.00 70 ILE A O 1
ATOM 567 N N . ALA A 1 71 ? 21.505 13.958 -19.180 1.00 71.38 71 ALA A N 1
ATOM 568 C CA . ALA A 1 71 ? 21.083 15.357 -19.112 1.00 71.38 71 ALA A CA 1
ATOM 569 C C . ALA A 1 71 ? 20.291 15.803 -20.355 1.00 71.38 71 ALA A C 1
ATOM 571 O O . ALA A 1 71 ? 19.353 16.590 -20.222 1.00 71.38 71 ALA A O 1
ATOM 572 N N . ALA A 1 72 ? 20.630 15.271 -21.533 1.00 77.19 72 ALA A N 1
ATOM 573 C CA . ALA A 1 72 ? 19.961 15.603 -22.787 1.00 77.19 72 ALA A CA 1
ATOM 574 C C . ALA A 1 72 ? 18.641 14.838 -23.014 1.00 77.19 72 ALA A C 1
ATOM 576 O O . ALA A 1 72 ? 17.700 15.419 -23.546 1.00 77.19 72 ALA A O 1
ATOM 577 N N . TYR A 1 73 ? 18.543 13.571 -22.591 1.00 76.00 73 TYR A N 1
ATOM 578 C CA . TYR A 1 73 ? 17.446 12.669 -22.989 1.00 76.00 73 TYR A CA 1
ATOM 579 C C . TYR A 1 73 ? 16.640 12.075 -21.824 1.00 76.00 73 TYR A C 1
ATOM 581 O O . TYR A 1 73 ? 15.793 11.202 -22.039 1.00 76.00 73 TYR A O 1
ATOM 589 N N . TRP A 1 74 ? 16.856 12.524 -20.581 1.00 77.38 74 TRP A N 1
ATOM 590 C CA . TRP A 1 74 ? 16.109 11.999 -19.429 1.00 77.38 74 TRP A CA 1
ATOM 591 C C . TRP A 1 74 ? 14.596 12.227 -19.545 1.00 77.38 74 TRP A C 1
ATOM 593 O O . TRP A 1 74 ? 13.829 11.356 -19.141 1.00 77.38 74 TRP A O 1
ATOM 603 N N . GLN A 1 75 ? 14.152 13.361 -20.103 1.00 82.44 75 GLN A N 1
ATOM 604 C CA . GLN A 1 75 ? 12.722 13.642 -20.290 1.00 82.44 75 GLN A CA 1
ATOM 605 C C . GLN A 1 75 ? 12.090 12.701 -21.308 1.00 82.44 75 GLN A C 1
ATOM 607 O O . GLN A 1 75 ? 11.096 12.056 -20.983 1.00 82.44 75 GLN A O 1
ATOM 612 N N . ASP A 1 76 ? 12.693 12.576 -22.490 1.00 79.31 76 ASP A N 1
ATOM 613 C CA . ASP A 1 76 ? 12.203 11.683 -23.546 1.00 79.31 76 ASP A CA 1
ATOM 614 C C . ASP A 1 76 ? 12.178 10.231 -23.074 1.00 79.31 76 ASP A C 1
ATOM 616 O O . ASP A 1 76 ? 11.248 9.484 -23.356 1.00 79.31 76 ASP A O 1
ATOM 620 N N . THR A 1 77 ? 13.152 9.838 -22.260 1.00 73.44 77 THR A N 1
ATOM 621 C CA . THR A 1 77 ? 13.227 8.466 -21.749 1.00 73.44 77 THR A CA 1
ATOM 622 C C . THR A 1 77 ? 12.222 8.204 -20.648 1.00 73.44 77 THR A C 1
ATOM 624 O O . THR A 1 77 ? 11.605 7.142 -20.634 1.00 73.44 77 THR A O 1
ATOM 627 N N . LEU A 1 78 ? 11.998 9.161 -19.744 1.00 76.50 78 LEU A N 1
ATOM 628 C CA . LEU A 1 78 ? 10.894 9.059 -18.791 1.00 76.50 78 LEU A CA 1
ATOM 629 C C . LEU A 1 78 ? 9.546 9.020 -19.510 1.00 76.50 78 LEU A C 1
ATOM 631 O O . LEU A 1 78 ? 8.649 8.310 -19.060 1.00 76.50 78 LEU A O 1
ATOM 635 N N . TRP A 1 79 ? 9.409 9.753 -20.614 1.00 80.50 79 TRP A N 1
ATOM 636 C CA . TRP A 1 79 ? 8.199 9.753 -21.424 1.00 80.50 79 TRP A CA 1
ATOM 637 C C . TRP A 1 79 ? 7.959 8.395 -22.087 1.00 80.50 79 TRP A C 1
ATOM 639 O O . TRP A 1 79 ? 6.899 7.804 -21.892 1.00 80.50 79 TRP A O 1
ATOM 649 N N . VAL A 1 80 ? 8.966 7.846 -22.770 1.00 77.44 80 VAL A N 1
ATOM 650 C CA . VAL A 1 80 ? 8.904 6.506 -23.379 1.00 77.44 80 VAL A CA 1
ATOM 651 C C . VAL A 1 80 ? 8.658 5.438 -22.315 1.00 77.44 80 VAL A C 1
ATOM 653 O O . VAL A 1 80 ? 7.800 4.577 -22.484 1.00 77.44 80 VAL A O 1
ATOM 656 N N . PHE A 1 81 ? 9.331 5.525 -21.168 1.00 73.69 81 PHE A N 1
ATOM 657 C CA . PHE A 1 81 ? 9.109 4.612 -20.048 1.00 73.69 81 PHE A CA 1
ATOM 658 C C . PHE A 1 81 ? 7.673 4.690 -19.507 1.00 73.69 81 PHE A C 1
ATOM 660 O O . PHE A 1 81 ? 7.071 3.668 -19.172 1.00 73.69 81 PHE A O 1
ATOM 667 N N . TRP A 1 82 ? 7.103 5.895 -19.433 1.00 79.12 82 TRP A N 1
ATOM 668 C CA . TRP A 1 82 ? 5.717 6.101 -19.021 1.00 79.12 82 TRP A CA 1
ATOM 669 C C . TRP A 1 82 ? 4.714 5.528 -20.027 1.00 79.12 82 TRP A C 1
ATOM 671 O O . TRP A 1 82 ? 3.686 4.978 -19.629 1.00 79.12 82 TRP A O 1
ATOM 681 N N . GLU A 1 83 ? 5.014 5.636 -21.317 1.00 79.94 83 GLU A N 1
ATOM 682 C CA . GLU A 1 83 ? 4.182 5.127 -22.408 1.00 79.94 83 GLU A CA 1
ATOM 683 C C . GLU A 1 83 ? 4.260 3.595 -22.528 1.00 79.94 83 GLU A C 1
ATOM 685 O O . GLU A 1 83 ? 3.255 2.922 -22.767 1.00 79.94 83 GLU A O 1
ATOM 690 N N . GLU A 1 84 ? 5.433 3.013 -22.268 1.00 75.50 84 GLU A N 1
ATOM 691 C CA . GLU A 1 84 ? 5.620 1.562 -22.221 1.00 75.50 84 GLU A CA 1
ATOM 692 C C . GLU A 1 84 ? 5.022 0.916 -20.968 1.00 75.50 84 GLU A C 1
ATOM 694 O O . GLU A 1 84 ? 4.730 -0.291 -20.970 1.00 75.50 84 GLU A O 1
ATOM 699 N N . MET A 1 85 ? 4.821 1.694 -19.900 1.00 76.00 85 MET A N 1
ATOM 700 C CA . MET A 1 85 ? 4.238 1.187 -18.669 1.00 76.00 85 MET A CA 1
ATOM 701 C C . MET A 1 85 ? 2.796 0.711 -18.903 1.00 76.00 85 MET A C 1
ATOM 703 O O . MET A 1 85 ? 1.959 1.438 -19.439 1.00 76.00 85 MET A O 1
ATOM 707 N N . PRO A 1 86 ? 2.432 -0.495 -18.430 1.00 79.44 86 PRO A N 1
ATOM 708 C CA . PRO A 1 86 ? 1.079 -1.012 -18.580 1.00 79.44 86 PRO A CA 1
ATOM 709 C C . PRO A 1 86 ? 0.089 -0.159 -17.773 1.00 79.44 86 PRO A C 1
ATOM 711 O O . PRO A 1 86 ? -0.129 -0.394 -16.581 1.00 79.44 86 PRO A O 1
ATOM 714 N N . HIS A 1 87 ? -0.563 0.808 -18.431 1.00 80.88 87 HIS A N 1
ATOM 715 C CA . HIS A 1 87 ? -1.459 1.776 -17.785 1.00 80.88 87 HIS A CA 1
ATOM 716 C C . HIS A 1 87 ? -2.533 1.112 -16.921 1.00 80.88 87 HIS A C 1
ATOM 718 O O . HIS A 1 87 ? -2.864 1.616 -15.853 1.00 80.88 87 HIS A O 1
ATOM 724 N N . ARG A 1 88 ? -3.047 -0.060 -17.323 1.00 77.44 88 ARG A N 1
ATOM 725 C CA . ARG A 1 88 ? -4.021 -0.827 -16.523 1.00 77.44 88 ARG A CA 1
ATOM 726 C C . ARG A 1 88 ? -3.504 -1.138 -15.116 1.00 77.44 88 ARG A C 1
ATOM 728 O O . ARG A 1 88 ? -4.264 -1.033 -14.160 1.00 77.44 88 ARG A O 1
ATOM 735 N N . ILE A 1 89 ? -2.227 -1.491 -14.991 1.00 79.81 89 ILE A N 1
ATOM 736 C CA . ILE A 1 89 ? -1.596 -1.803 -13.706 1.00 79.81 89 ILE A CA 1
ATOM 737 C C . ILE A 1 89 ? -1.375 -0.523 -12.892 1.00 79.81 89 ILE A C 1
ATOM 739 O O . ILE A 1 89 ? -1.619 -0.519 -11.687 1.00 79.81 89 ILE A O 1
ATOM 743 N N . VAL A 1 90 ? -0.994 0.575 -13.552 1.00 81.00 90 VAL A N 1
ATOM 744 C CA . VAL A 1 90 ? -0.820 1.895 -12.921 1.00 81.00 90 VAL A CA 1
ATOM 745 C C . VAL A 1 90 ? -2.142 2.428 -12.356 1.00 81.00 90 VAL A C 1
ATOM 747 O O . VAL A 1 90 ? -2.199 2.882 -11.216 1.00 81.00 90 VAL A O 1
ATOM 750 N N . TRP A 1 91 ? -3.242 2.316 -13.102 1.00 85.12 91 TRP A N 1
ATOM 751 C CA . TRP A 1 91 ? -4.566 2.704 -12.607 1.00 85.12 91 TRP A CA 1
ATOM 752 C C . TRP A 1 91 ? -5.014 1.838 -11.427 1.00 85.12 91 TRP A C 1
ATOM 754 O O . TRP A 1 91 ? -5.604 2.345 -10.471 1.00 85.12 91 TRP A O 1
ATOM 764 N N . LEU A 1 92 ? -4.707 0.540 -11.464 1.00 82.50 92 LEU A N 1
ATOM 765 C CA . LEU A 1 92 ? -5.068 -0.392 -10.400 1.00 82.50 92 LEU A CA 1
ATOM 766 C C . LEU A 1 92 ? -4.272 -0.116 -9.115 1.00 82.50 92 LEU A C 1
ATOM 768 O O . LEU A 1 92 ? -4.855 -0.092 -8.031 1.00 82.50 92 LEU A O 1
ATOM 772 N N . SER A 1 93 ? -2.975 0.189 -9.222 1.00 80.50 93 SER A N 1
ATOM 773 C CA . SER A 1 93 ? -2.161 0.600 -8.072 1.00 80.50 93 SER A CA 1
ATOM 774 C C . SER A 1 93 ? -2.616 1.950 -7.501 1.00 80.50 93 SER A C 1
ATOM 776 O O . SER A 1 93 ? -2.743 2.086 -6.280 1.00 80.50 93 SER A O 1
ATOM 778 N N . ALA A 1 94 ? -2.971 2.915 -8.356 1.00 84.12 94 ALA A N 1
ATOM 779 C CA . ALA A 1 94 ? -3.532 4.200 -7.938 1.00 84.12 94 ALA A CA 1
ATOM 780 C C . ALA A 1 94 ? -4.874 4.040 -7.198 1.00 84.12 94 ALA A C 1
ATOM 782 O O . ALA A 1 94 ? -5.089 4.663 -6.153 1.00 84.12 94 ALA A O 1
ATOM 783 N N . ALA A 1 95 ? -5.758 3.161 -7.682 1.00 85.19 95 ALA A N 1
ATOM 784 C CA . ALA A 1 95 ? -7.029 2.858 -7.027 1.00 85.19 95 ALA A CA 1
ATOM 785 C C . ALA A 1 95 ? -6.827 2.229 -5.637 1.00 85.19 95 ALA A C 1
ATOM 787 O O . ALA A 1 95 ? -7.481 2.636 -4.672 1.00 85.19 95 ALA A O 1
ATOM 788 N N . VAL A 1 96 ? -5.881 1.291 -5.506 1.00 83.25 96 VAL A N 1
ATOM 789 C CA . VAL A 1 96 ? -5.513 0.691 -4.211 1.00 83.25 96 VAL A CA 1
ATOM 790 C C . VAL A 1 96 ? -4.960 1.755 -3.255 1.00 83.25 96 VAL A C 1
ATOM 792 O O . VAL A 1 96 ? -5.411 1.833 -2.110 1.00 83.25 96 VAL A O 1
ATOM 795 N N . CYS A 1 97 ? -4.064 2.632 -3.723 1.00 82.12 97 CYS A N 1
ATOM 796 C CA . CYS A 1 97 ? -3.554 3.777 -2.956 1.00 82.12 97 CYS A CA 1
ATOM 797 C C . CYS A 1 97 ? -4.682 4.665 -2.413 1.00 82.12 97 CYS A C 1
ATOM 799 O O . CYS A 1 97 ? -4.737 4.943 -1.210 1.00 82.12 97 CYS A O 1
ATOM 801 N N . MET A 1 98 ? -5.613 5.082 -3.276 1.00 86.06 98 MET A N 1
ATOM 802 C CA . MET A 1 98 ? -6.753 5.906 -2.861 1.00 86.06 98 MET A CA 1
ATOM 803 C C . MET A 1 98 ? -7.644 5.185 -1.845 1.00 86.06 98 MET A C 1
ATOM 805 O O . MET A 1 98 ? -8.075 5.796 -0.863 1.00 86.06 98 MET A O 1
ATOM 809 N N . GLY A 1 99 ? -7.869 3.880 -2.025 1.00 83.56 99 GLY A N 1
ATOM 810 C CA . GLY A 1 99 ? -8.605 3.049 -1.071 1.00 83.56 99 GLY A CA 1
ATOM 811 C C . GLY A 1 99 ? -7.967 3.045 0.321 1.00 83.56 99 GLY A C 1
ATOM 812 O O . GLY A 1 99 ? -8.657 3.273 1.321 1.00 83.56 99 GLY A O 1
ATOM 813 N N . ILE A 1 100 ? -6.642 2.871 0.398 1.00 81.81 100 ILE A N 1
ATOM 814 C CA . ILE A 1 100 ? -5.885 2.910 1.661 1.00 81.81 100 ILE A CA 1
ATOM 815 C C . ILE A 1 100 ? -6.025 4.280 2.333 1.00 81.81 100 ILE A C 1
ATOM 817 O O . ILE A 1 100 ? -6.311 4.347 3.532 1.00 81.81 100 ILE A O 1
ATOM 821 N N . ILE A 1 101 ? -5.872 5.372 1.576 1.00 84.06 101 ILE A N 1
ATOM 822 C CA . ILE A 1 101 ? -6.008 6.741 2.097 1.00 84.06 101 ILE A CA 1
ATOM 823 C C . ILE A 1 101 ? -7.420 6.966 2.653 1.00 84.06 101 ILE A C 1
ATOM 825 O O . ILE A 1 101 ? -7.574 7.459 3.776 1.00 84.06 101 ILE A O 1
ATOM 829 N N . GLY A 1 102 ? -8.456 6.550 1.919 1.00 83.81 102 GLY A N 1
ATOM 830 C CA . GLY A 1 102 ? -9.849 6.655 2.359 1.00 83.81 102 GLY A CA 1
ATOM 831 C C . GLY A 1 102 ? -10.102 5.900 3.666 1.00 83.81 102 GLY A C 1
ATOM 832 O O . GLY A 1 102 ? -10.632 6.459 4.633 1.00 83.81 102 GLY A O 1
ATOM 833 N N . ILE A 1 103 ? -9.638 4.651 3.741 1.00 80.81 103 ILE A N 1
ATOM 834 C CA . ILE A 1 103 ? -9.715 3.819 4.947 1.00 80.81 103 ILE A CA 1
ATOM 835 C C . ILE A 1 103 ? -8.953 4.468 6.118 1.00 80.81 103 ILE A C 1
ATOM 837 O O . ILE A 1 103 ? -9.450 4.500 7.250 1.00 80.81 103 ILE A O 1
ATOM 841 N N . PHE A 1 104 ? -7.784 5.058 5.866 1.00 79.94 104 PHE A N 1
ATOM 842 C CA . PHE A 1 104 ? -6.982 5.737 6.883 1.00 79.94 104 PHE A CA 1
ATOM 843 C C . PHE A 1 104 ? -7.681 6.983 7.451 1.00 79.94 104 PHE A C 1
ATOM 845 O O . PHE A 1 104 ? -7.707 7.184 8.674 1.00 79.94 104 PHE A O 1
ATOM 852 N N . ILE A 1 105 ? -8.314 7.791 6.594 1.00 81.06 105 ILE A N 1
ATOM 853 C CA . ILE A 1 105 ? -9.094 8.971 7.001 1.00 81.06 105 ILE A CA 1
ATOM 854 C C . ILE A 1 105 ? -10.292 8.557 7.866 1.00 81.06 105 ILE A C 1
ATOM 856 O O . ILE A 1 105 ? -10.512 9.134 8.940 1.00 81.06 105 ILE A O 1
ATOM 860 N N . LEU A 1 106 ? -11.043 7.532 7.446 1.00 78.12 106 LEU A N 1
ATOM 861 C CA . LEU A 1 106 ? -12.185 7.004 8.204 1.00 78.12 106 LEU A CA 1
ATOM 862 C C . LEU A 1 106 ? -11.758 6.502 9.590 1.00 78.12 106 LEU A C 1
ATOM 864 O O . LEU A 1 106 ? -12.398 6.815 10.602 1.00 78.12 106 LEU A O 1
ATOM 868 N N . THR A 1 107 ? -10.630 5.797 9.659 1.00 78.31 107 THR A N 1
ATOM 869 C CA . THR A 1 107 ? -10.065 5.298 10.917 1.00 78.31 107 THR A CA 1
ATOM 870 C C . THR A 1 107 ? -9.618 6.418 11.847 1.00 78.31 107 THR A C 1
ATOM 872 O O . THR A 1 107 ? -9.927 6.379 13.044 1.00 78.31 107 THR A O 1
ATOM 875 N N . ARG A 1 108 ? -8.953 7.458 11.326 1.00 77.88 108 ARG A N 1
ATOM 876 C CA . ARG A 1 108 ? -8.583 8.638 12.128 1.00 77.88 108 ARG A CA 1
ATOM 877 C C . ARG A 1 108 ? -9.810 9.330 12.714 1.00 77.88 108 ARG A C 1
ATOM 879 O O . ARG A 1 108 ? -9.801 9.676 13.899 1.00 77.88 108 ARG A O 1
ATOM 886 N N . ARG A 1 109 ? -10.884 9.486 11.930 1.00 75.88 109 ARG A N 1
ATOM 887 C CA . ARG A 1 109 ? -12.144 10.081 12.411 1.00 75.88 109 ARG A CA 1
ATOM 888 C C . ARG A 1 109 ? -12.756 9.262 13.548 1.00 75.88 109 ARG A C 1
ATOM 890 O O . ARG A 1 109 ? -13.057 9.832 14.597 1.00 75.88 109 ARG A O 1
ATOM 897 N N . LYS A 1 110 ? -12.861 7.934 13.398 1.00 74.19 110 LYS A N 1
ATOM 898 C CA . LYS A 1 110 ? -13.404 7.066 14.460 1.00 74.19 110 LYS A CA 1
ATOM 899 C C . LYS A 1 110 ? -12.554 7.083 15.731 1.00 74.19 110 LYS A C 1
ATOM 901 O O . LYS A 1 110 ? -13.113 7.221 16.818 1.00 74.19 110 LYS A O 1
ATOM 906 N N . ARG A 1 111 ? -11.219 7.047 15.618 1.00 73.06 111 ARG A N 1
ATOM 907 C CA . ARG A 1 111 ? -10.323 7.165 16.785 1.00 73.06 111 ARG A CA 1
ATOM 908 C C . ARG A 1 111 ? -10.472 8.508 17.500 1.00 73.06 111 ARG A C 1
ATOM 910 O O . ARG A 1 111 ? -10.503 8.532 18.725 1.00 73.06 111 ARG A O 1
ATOM 917 N N . LYS A 1 112 ? -10.617 9.618 16.765 1.00 72.75 112 LYS A N 1
ATOM 918 C CA . LYS A 1 112 ? -10.824 10.950 17.363 1.00 72.75 112 LYS A CA 1
ATOM 919 C C . LYS A 1 112 ? -12.138 11.020 18.149 1.00 72.75 112 LYS A C 1
ATOM 921 O O . LYS A 1 112 ? -12.165 11.612 19.224 1.00 72.75 112 LYS A O 1
ATOM 926 N N . ILE A 1 113 ? -13.204 10.391 17.647 1.00 73.12 113 ILE A N 1
ATOM 927 C CA . ILE A 1 113 ? -14.501 10.311 18.342 1.00 73.12 113 ILE A CA 1
ATOM 928 C C . ILE A 1 113 ? -14.388 9.463 19.614 1.00 73.12 113 ILE A C 1
ATOM 930 O O . ILE A 1 113 ? -14.829 9.905 20.672 1.00 73.12 113 ILE A O 1
ATOM 934 N N . LEU A 1 114 ? -13.752 8.291 19.536 1.00 69.12 114 LEU A N 1
ATOM 935 C CA . LEU A 1 114 ? -13.505 7.421 20.694 1.00 69.12 114 LEU A CA 1
ATOM 936 C C . LEU A 1 114 ? -12.685 8.126 21.778 1.00 69.12 114 LEU A C 1
ATOM 938 O O . LEU A 1 114 ? -13.074 8.116 22.941 1.00 69.12 114 LEU A O 1
ATOM 942 N N . ARG A 1 115 ? -11.609 8.826 21.397 1.00 71.88 115 ARG A N 1
ATOM 943 C CA . ARG A 1 115 ? -10.773 9.587 22.339 1.00 71.88 115 ARG A CA 1
ATOM 944 C C . ARG A 1 115 ? -11.562 10.697 23.039 1.00 71.88 115 ARG A C 1
ATOM 946 O O . ARG A 1 115 ? -11.409 10.892 24.237 1.00 71.88 115 ARG A O 1
ATOM 953 N N . LYS A 1 116 ? -12.451 11.386 22.310 1.00 72.25 116 LYS A N 1
ATOM 954 C CA . LYS A 1 116 ? -13.356 12.394 22.890 1.00 72.25 116 LYS A CA 1
ATOM 955 C C . LYS A 1 116 ? -14.381 11.784 23.850 1.00 72.25 116 LYS A C 1
ATOM 957 O O . LYS A 1 116 ? -14.698 12.418 24.849 1.00 72.25 116 LYS A O 1
ATOM 962 N N . LYS A 1 117 ? -14.913 10.593 23.551 1.00 69.75 117 LYS A N 1
ATOM 963 C CA . LYS A 1 117 ? -15.855 9.892 24.440 1.00 69.75 117 LYS A CA 1
ATOM 964 C C . LYS A 1 117 ? -15.171 9.419 25.724 1.00 69.75 117 LYS A C 1
ATOM 966 O O . LYS A 1 117 ? -15.694 9.683 26.797 1.00 69.75 117 LYS A O 1
ATOM 971 N N . LEU A 1 118 ? -13.982 8.824 25.614 1.00 70.81 118 LEU A N 1
ATOM 972 C CA . LEU A 1 118 ? -13.173 8.408 26.765 1.00 70.81 118 LEU A CA 1
ATOM 973 C C . LEU A 1 118 ? -12.805 9.591 27.669 1.00 70.81 118 LEU A C 1
ATOM 975 O O . LEU A 1 118 ? -13.025 9.522 28.869 1.00 70.81 118 LEU A O 1
ATOM 979 N N . HIS A 1 119 ? -12.354 10.712 27.099 1.00 72.94 119 HIS A N 1
ATOM 980 C CA . HIS A 1 119 ? -11.995 11.891 27.896 1.00 72.94 119 HIS A CA 1
ATOM 981 C C . HIS A 1 119 ? -13.199 12.554 28.593 1.00 72.94 119 HIS A C 1
ATOM 983 O O . HIS A 1 119 ? -13.049 13.200 29.625 1.00 72.94 119 HIS A O 1
ATOM 989 N N . LYS A 1 120 ? -14.413 12.409 28.044 1.00 70.25 120 LYS A N 1
ATOM 990 C CA . LYS A 1 120 ? -15.637 12.851 28.729 1.00 70.25 120 LYS A CA 1
ATOM 991 C C . LYS A 1 120 ? -16.003 11.940 29.899 1.00 70.25 120 LYS A C 1
ATOM 993 O O . LYS A 1 120 ? -16.474 12.456 30.901 1.00 70.25 120 LYS A O 1
ATOM 998 N N . LEU A 1 121 ? -15.782 10.631 29.779 1.00 64.88 121 LEU A N 1
ATOM 999 C CA . LEU A 1 121 ? -16.018 9.670 30.863 1.00 64.88 121 LEU A CA 1
ATOM 1000 C C . LEU A 1 121 ? -15.010 9.845 32.006 1.00 64.88 121 LEU A C 1
ATOM 1002 O O . LEU A 1 121 ? -15.383 9.750 33.162 1.00 64.88 121 LEU A O 1
ATOM 1006 N N . GLU A 1 122 ? -13.766 10.197 31.687 1.00 65.06 122 GLU A N 1
ATOM 1007 C CA . GLU A 1 122 ? -12.718 10.508 32.670 1.00 65.06 122 GLU A CA 1
ATOM 1008 C C . GLU A 1 122 ? -13.017 11.773 33.503 1.00 65.06 122 GLU A C 1
ATOM 1010 O O . GLU A 1 122 ? -12.530 11.912 34.619 1.00 65.06 122 GLU A O 1
ATOM 1015 N N . LYS A 1 123 ? -13.842 12.694 32.980 1.00 59.53 123 LYS A N 1
ATOM 1016 C CA . LYS A 1 123 ? -14.257 13.928 33.672 1.00 59.53 123 LYS A CA 1
ATOM 1017 C C . LYS A 1 123 ? -15.480 13.774 34.583 1.00 59.53 123 LYS A C 1
ATOM 1019 O O . LYS A 1 123 ? -15.845 14.752 35.231 1.00 59.53 123 LYS A O 1
ATOM 1024 N N . TYR A 1 124 ? -16.111 12.603 34.622 1.00 50.50 124 TYR A N 1
ATOM 1025 C CA . TYR A 1 124 ? -17.173 12.298 35.579 1.00 50.50 124 TYR A CA 1
ATOM 1026 C C . TYR A 1 124 ? -16.586 11.422 36.701 1.00 50.50 124 TYR A C 1
ATOM 1028 O O . TYR A 1 124 ? -16.436 10.219 36.481 1.00 50.50 124 TYR A O 1
ATOM 1036 N N . PRO A 1 125 ? -16.185 12.010 37.848 1.00 48.91 125 PRO A N 1
ATOM 1037 C CA . PRO A 1 125 ? -15.853 11.247 39.051 1.00 48.91 125 PRO A CA 1
ATOM 1038 C C . PRO A 1 125 ? -17.080 10.538 39.642 1.00 48.91 125 PRO A C 1
ATOM 1040 O O . PRO A 1 125 ? -18.202 11.086 39.522 1.00 48.91 125 PRO A O 1
#

Foldseek 3Di:
DPVVVVVVVVVVVVVVVVVVVVVVVVVVLVVLVVVLVVVVVVLVVVQVVLCVVVVLVVVVVVCVPDVVCCVVCVVVSVVVVVVSGPVVSVVVNVVSVVVNVVSVVVVVVVVVVVVVVVVVVVPPD

Radius of gyration: 26.1 Å; chains: 1; bounding box: 46×25×76 Å

Secondary structure (DSSP, 8-state):
--HHHHHHHHHHHHHHHHHHHHHHHHHHHHHHHHHHHHHHHHHHHHHHHHHHHTTHHHHHHHHTT-HHHHHHHHHHHHHHHHHHS-HHHHHHHHHHHHHHHHHHHHHHHHHHHHHHHHHHHHT--

pLDDT: mean 75.29, std 8.79, range [45.31, 88.06]